Protein AF-A0A947BI09-F1 (afdb_monomer_lite)

pLDDT: mean 91.17, std 11.39, range [42.03, 98.81]

Structure (mmCIF, N/CA/C/O backbone):
data_AF-A0A947BI09-F1
#
_entry.id   AF-A0A947BI09-F1
#
loop_
_atom_site.group_PDB
_atom_site.id
_atom_site.type_symbol
_atom_site.label_atom_id
_atom_site.label_alt_id
_atom_site.label_comp_id
_atom_site.label_asym_id
_atom_site.label_entity_id
_atom_site.label_seq_id
_atom_site.pdbx_PDB_ins_code
_atom_site.Cartn_x
_atom_site.Cartn_y
_atom_site.Cartn_z
_atom_site.occupancy
_atom_site.B_iso_or_equiv
_atom_site.auth_seq_id
_atom_site.auth_comp_id
_atom_site.auth_asym_id
_atom_site.auth_atom_id
_atom_site.pdbx_PDB_model_num
ATOM 1 N N . VAL A 1 1 ? 20.694 15.342 -20.093 1.00 48.53 1 VAL A N 1
ATOM 2 C CA . VAL A 1 1 ? 21.492 14.118 -20.342 1.00 48.53 1 VAL A CA 1
ATOM 3 C C . VAL A 1 1 ? 21.758 14.019 -21.841 1.00 48.53 1 VAL A C 1
ATOM 5 O O . VAL A 1 1 ? 20.806 14.105 -22.610 1.00 48.53 1 VAL A O 1
ATOM 8 N N . THR A 1 2 ? 23.017 13.954 -22.283 1.00 42.03 2 THR A N 1
ATOM 9 C CA . THR A 1 2 ? 23.367 13.726 -23.700 1.00 42.03 2 THR A CA 1
ATOM 10 C C . THR A 1 2 ? 23.159 12.248 -24.040 1.00 42.03 2 THR A C 1
ATOM 12 O O . THR A 1 2 ? 23.394 11.394 -23.190 1.00 42.03 2 THR A O 1
ATOM 15 N N . ARG A 1 3 ? 22.737 11.918 -25.274 1.00 52.03 3 ARG A N 1
ATOM 16 C CA . ARG A 1 3 ? 22.462 10.521 -25.687 1.00 52.03 3 ARG A CA 1
ATOM 17 C C . ARG A 1 3 ? 23.627 9.564 -25.392 1.00 52.03 3 ARG A C 1
ATOM 19 O O . ARG A 1 3 ? 23.378 8.409 -25.094 1.00 52.03 3 ARG A O 1
ATOM 26 N N . GLY A 1 4 ? 24.869 10.055 -25.423 1.00 53.38 4 GLY A N 1
ATOM 27 C CA . GLY A 1 4 ? 26.060 9.264 -25.109 1.00 53.38 4 GLY A CA 1
ATOM 28 C C . GLY A 1 4 ? 26.209 8.883 -23.634 1.00 53.38 4 GLY A C 1
ATOM 29 O O . GLY A 1 4 ? 26.690 7.798 -23.361 1.00 53.38 4 GLY A O 1
ATOM 30 N N . SER A 1 5 ? 25.766 9.711 -22.679 1.00 51.12 5 SER A N 1
ATOM 31 C CA . SER A 1 5 ? 25.931 9.427 -21.239 1.00 51.12 5 SER A CA 1
ATOM 32 C C . SER A 1 5 ? 24.981 8.339 -20.723 1.00 51.12 5 SER A C 1
ATOM 34 O O . SER A 1 5 ? 25.281 7.709 -19.717 1.00 51.12 5 SER A O 1
ATOM 36 N N . PHE A 1 6 ? 23.858 8.101 -21.405 1.00 54.56 6 PHE A N 1
ATOM 37 C CA . PHE A 1 6 ? 22.852 7.122 -20.981 1.00 54.56 6 PHE A CA 1
ATOM 38 C C . PHE A 1 6 ? 23.279 5.671 -21.270 1.00 54.56 6 PHE A C 1
ATOM 40 O O . PHE A 1 6 ? 23.048 4.794 -20.448 1.00 54.56 6 PHE A O 1
ATOM 47 N N . TYR A 1 7 ? 23.963 5.432 -22.396 1.00 54.94 7 TYR A N 1
ATOM 48 C CA . TYR A 1 7 ? 24.433 4.097 -22.800 1.00 54.94 7 TYR A CA 1
ATOM 49 C C . TYR A 1 7 ? 25.741 3.652 -22.122 1.00 54.94 7 TYR A C 1
ATOM 51 O O . TYR A 1 7 ? 26.171 2.531 -22.338 1.00 54.94 7 TYR A O 1
ATOM 59 N N . TRP A 1 8 ? 26.390 4.499 -21.312 1.00 62.34 8 TRP A N 1
ATOM 60 C CA . TRP A 1 8 ? 27.597 4.095 -20.568 1.00 62.34 8 TRP A CA 1
ATOM 61 C C . TRP A 1 8 ? 27.297 3.411 -19.230 1.00 62.34 8 TRP A C 1
ATOM 63 O O . TRP A 1 8 ? 28.187 2.778 -18.673 1.00 62.34 8 TRP A O 1
ATOM 73 N N . HIS A 1 9 ? 26.077 3.542 -18.701 1.00 67.81 9 HIS A N 1
ATOM 74 C CA . HIS A 1 9 ? 25.698 2.938 -17.418 1.00 67.81 9 HIS A CA 1
ATOM 75 C C . HIS A 1 9 ? 25.092 1.535 -17.549 1.00 67.81 9 HIS A C 1
ATOM 77 O O . HIS A 1 9 ? 25.039 0.822 -16.553 1.00 67.81 9 HIS A O 1
ATOM 83 N N . PHE A 1 10 ? 24.649 1.148 -18.747 1.00 76.19 10 PHE A N 1
ATOM 84 C CA . PHE A 1 10 ? 23.984 -0.129 -19.016 1.00 76.19 10 PHE A CA 1
ATOM 85 C C . PHE A 1 10 ? 24.554 -0.717 -20.304 1.00 76.19 10 PHE A C 1
ATOM 87 O O . PHE A 1 10 ? 24.632 -0.000 -21.305 1.00 76.19 10 PHE A O 1
ATOM 94 N N . GLU A 1 11 ? 24.967 -1.986 -20.285 1.00 75.62 11 GLU A N 1
ATOM 95 C CA . GLU A 1 11 ? 25.611 -2.623 -21.440 1.00 75.62 11 GLU A CA 1
ATOM 96 C C . GLU A 1 11 ? 24.589 -2.876 -22.555 1.00 75.62 11 GLU A C 1
ATOM 98 O O . GLU A 1 11 ? 24.906 -2.771 -23.743 1.00 75.62 11 GLU A O 1
ATOM 103 N N . ASN A 1 12 ? 23.337 -3.148 -22.181 1.00 82.06 12 ASN A N 1
ATOM 104 C CA . ASN A 1 12 ? 22.230 -3.348 -23.106 1.00 82.06 12 ASN A CA 1
ATOM 105 C C . ASN A 1 12 ? 20.864 -2.921 -22.504 1.00 82.06 12 ASN A C 1
ATOM 107 O O . ASN A 1 12 ? 20.758 -2.365 -21.410 1.00 82.06 12 ASN A O 1
ATOM 111 N N . ARG A 1 13 ? 19.785 -3.126 -23.272 1.00 81.81 13 ARG A N 1
ATOM 112 C CA . ARG A 1 13 ? 18.410 -2.784 -22.865 1.00 81.81 13 ARG A CA 1
ATOM 113 C C . ARG A 1 13 ? 17.892 -3.663 -21.720 1.00 81.81 13 ARG A C 1
ATOM 115 O O . ARG A 1 13 ? 17.073 -3.181 -20.943 1.00 81.81 13 ARG A O 1
ATOM 122 N N . GLU A 1 14 ? 18.298 -4.923 -21.674 1.00 82.38 14 GLU A N 1
ATOM 123 C CA . GLU A 1 14 ? 17.907 -5.891 -20.644 1.00 82.38 14 GLU A CA 1
ATOM 124 C C . GLU A 1 14 ? 18.501 -5.463 -19.296 1.00 82.38 14 GLU A C 1
ATOM 126 O O . GLU A 1 14 ? 17.743 -5.300 -18.344 1.00 82.38 14 GLU A O 1
ATOM 131 N N . ASP A 1 15 ? 19.777 -5.064 -19.247 1.00 84.88 15 ASP A N 1
ATOM 132 C CA . ASP A 1 15 ? 20.406 -4.562 -18.011 1.00 84.88 15 ASP A CA 1
ATOM 133 C C . ASP A 1 15 ? 19.683 -3.330 -17.446 1.00 84.88 15 ASP A C 1
ATOM 135 O O . ASP A 1 15 ? 19.517 -3.174 -16.235 1.00 84.88 15 ASP A O 1
ATOM 139 N N . LEU A 1 16 ? 19.228 -2.429 -18.325 1.00 85.94 16 LEU A N 1
ATOM 140 C CA . LEU A 1 16 ? 18.443 -1.263 -17.919 1.00 85.94 16 LEU A CA 1
ATOM 141 C C . LEU A 1 16 ? 17.090 -1.675 -17.318 1.00 85.94 16 LEU A C 1
ATOM 143 O O . LEU A 1 16 ? 16.638 -1.056 -16.355 1.00 85.94 16 LEU A O 1
ATOM 147 N N . ILE A 1 17 ? 16.430 -2.684 -17.895 1.00 84.00 17 ILE A N 1
ATOM 148 C CA . ILE A 1 17 ? 15.156 -3.213 -17.388 1.00 84.00 17 ILE A CA 1
ATOM 149 C C . ILE A 1 17 ? 15.359 -3.825 -16.014 1.00 84.00 17 ILE A C 1
ATOM 151 O O . ILE A 1 17 ? 14.630 -3.478 -15.086 1.00 84.00 17 ILE A O 1
ATOM 155 N N . GLU A 1 18 ? 16.349 -4.702 -15.884 1.00 86.31 18 GLU A N 1
ATOM 156 C CA . GLU A 1 18 ? 16.656 -5.379 -14.631 1.00 86.31 18 GLU A CA 1
ATOM 157 C C . GLU A 1 18 ? 16.984 -4.371 -13.532 1.00 86.31 18 GLU A C 1
ATOM 159 O O . GLU A 1 18 ? 16.423 -4.444 -12.439 1.00 86.31 18 GLU A O 1
ATOM 164 N N . ALA A 1 19 ? 17.810 -3.366 -13.832 1.00 90.06 19 ALA A N 1
ATOM 165 C CA . ALA A 1 19 ? 18.130 -2.309 -12.882 1.00 90.06 19 ALA A CA 1
ATOM 166 C C . ALA A 1 19 ? 16.898 -1.483 -12.482 1.00 90.06 19 ALA A C 1
ATOM 168 O O . ALA A 1 19 ? 16.735 -1.146 -11.308 1.00 90.06 19 ALA A O 1
ATOM 169 N N . LEU A 1 20 ? 16.008 -1.174 -13.431 1.00 90.31 20 LEU A N 1
ATOM 170 C CA . LEU A 1 20 ? 14.783 -0.425 -13.149 1.00 90.31 20 LEU A CA 1
ATOM 171 C C . LEU A 1 20 ? 13.809 -1.229 -12.279 1.00 90.31 20 LEU A C 1
ATOM 173 O O . LEU A 1 20 ? 13.241 -0.684 -11.333 1.00 90.31 20 LEU A O 1
ATOM 177 N N . VAL A 1 21 ? 13.619 -2.512 -12.588 1.00 89.00 21 VAL A N 1
ATOM 178 C CA . VAL A 1 21 ? 12.769 -3.421 -11.807 1.00 89.00 21 VAL A CA 1
ATOM 179 C C . VAL A 1 21 ? 13.358 -3.642 -10.418 1.00 89.00 21 VAL A C 1
ATOM 181 O O . VAL A 1 21 ? 12.616 -3.600 -9.440 1.00 89.00 21 VAL A O 1
ATOM 184 N N . SER A 1 22 ? 14.677 -3.813 -10.313 1.00 92.25 22 SER A N 1
ATOM 185 C CA . SER A 1 22 ? 15.385 -3.937 -9.036 1.00 92.25 22 SER A CA 1
ATOM 186 C C . SER A 1 22 ? 15.180 -2.694 -8.165 1.00 92.25 22 SER A C 1
ATOM 188 O O . SER A 1 22 ? 14.737 -2.797 -7.023 1.00 92.25 22 SER A O 1
ATOM 190 N N . TYR A 1 23 ? 15.358 -1.500 -8.739 1.00 93.88 23 TYR A N 1
ATOM 191 C CA . TYR A 1 23 ? 15.083 -0.244 -8.042 1.00 93.88 23 TYR A CA 1
ATOM 192 C C . TYR A 1 23 ? 13.614 -0.125 -7.604 1.00 93.88 23 TYR A C 1
ATOM 194 O O . TYR A 1 23 ? 13.324 0.251 -6.468 1.00 93.88 23 TYR A O 1
ATOM 202 N N . TRP A 1 24 ? 12.673 -0.468 -8.488 1.00 94.81 24 TRP A N 1
ATOM 203 C CA . TRP A 1 24 ? 11.245 -0.465 -8.167 1.00 94.81 24 TRP A CA 1
ATOM 204 C C . TRP A 1 24 ? 10.897 -1.434 -7.040 1.00 94.81 24 TRP A C 1
ATOM 206 O O . TRP A 1 24 ? 10.135 -1.073 -6.147 1.00 94.81 24 TRP A O 1
ATOM 216 N N . LYS A 1 25 ? 11.464 -2.640 -7.043 1.00 94.06 25 LYS A N 1
ATOM 217 C CA . LYS A 1 25 ? 11.305 -3.623 -5.970 1.00 94.06 25 LYS A CA 1
ATOM 218 C C . LYS A 1 25 ? 11.817 -3.081 -4.636 1.00 94.06 25 LYS A C 1
ATOM 220 O O . LYS A 1 25 ? 11.072 -3.077 -3.652 1.00 94.06 25 LYS A O 1
ATOM 225 N N . ASP A 1 26 ? 13.057 -2.596 -4.616 1.00 94.25 26 ASP A N 1
ATOM 226 C CA . ASP A 1 26 ? 13.725 -2.085 -3.413 1.00 94.25 26 ASP A CA 1
ATOM 227 C C . ASP A 1 26 ? 13.023 -0.862 -2.822 1.00 94.25 26 ASP A C 1
ATOM 229 O O . ASP A 1 26 ? 13.166 -0.572 -1.630 1.00 94.25 26 ASP A O 1
ATOM 233 N N . LYS A 1 27 ? 12.255 -0.143 -3.639 1.00 94.19 27 LYS A N 1
ATOM 234 C CA . LYS A 1 27 ? 11.399 0.950 -3.193 1.00 94.19 27 LYS A CA 1
ATOM 235 C C . LYS A 1 27 ? 10.008 0.440 -2.807 1.00 94.19 27 LYS A C 1
ATOM 237 O O . LYS A 1 27 ? 9.673 0.363 -1.629 1.00 94.19 27 LYS A O 1
ATOM 242 N N . ASN A 1 28 ? 9.219 0.013 -3.788 1.00 95.62 28 ASN A N 1
ATOM 243 C CA . ASN A 1 28 ? 7.786 -0.221 -3.643 1.00 95.62 28 ASN A CA 1
ATOM 244 C C . ASN A 1 28 ? 7.448 -1.552 -2.958 1.00 95.62 28 ASN A C 1
ATOM 246 O O . ASN A 1 28 ? 6.570 -1.579 -2.096 1.00 95.62 28 ASN A O 1
ATOM 250 N N . THR A 1 29 ? 8.101 -2.666 -3.327 1.00 96.00 29 THR A N 1
ATOM 251 C CA . THR A 1 29 ? 7.851 -3.958 -2.652 1.00 96.00 29 THR A CA 1
ATOM 252 C C . THR A 1 29 ? 8.277 -3.874 -1.203 1.00 96.00 29 THR A C 1
ATOM 254 O O . THR A 1 29 ? 7.485 -4.204 -0.324 1.00 96.00 29 THR A O 1
ATOM 257 N N . ARG A 1 30 ? 9.498 -3.389 -0.959 1.00 96.19 30 ARG A N 1
ATOM 258 C CA . ARG A 1 30 ? 10.037 -3.266 0.393 1.00 96.19 30 ARG A CA 1
ATOM 259 C C . ARG A 1 30 ? 9.159 -2.388 1.280 1.00 96.19 30 ARG A C 1
ATOM 261 O O . ARG A 1 30 ? 8.852 -2.798 2.390 1.00 96.19 30 ARG A O 1
ATOM 268 N N . ALA A 1 31 ? 8.684 -1.244 0.785 1.00 96.31 31 ALA A N 1
ATOM 269 C CA . ALA A 1 31 ? 7.811 -0.378 1.571 1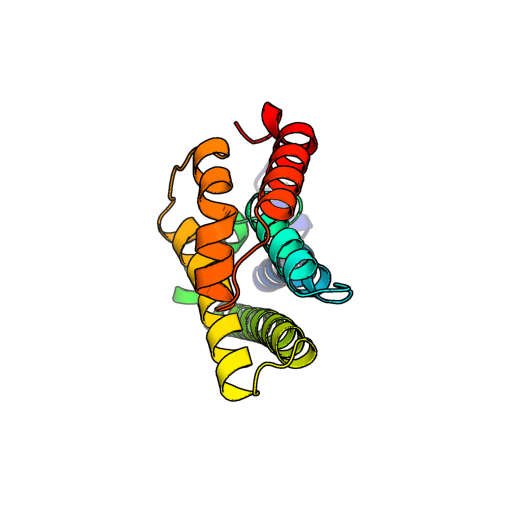.00 96.31 31 ALA A CA 1
ATOM 270 C C . ALA A 1 31 ? 6.513 -1.084 2.010 1.00 96.31 31 ALA A C 1
ATOM 272 O O . ALA A 1 31 ? 6.144 -1.012 3.180 1.00 96.31 31 ALA A O 1
ATOM 273 N N . VAL A 1 32 ? 5.853 -1.821 1.107 1.00 97.12 32 VAL A N 1
ATOM 274 C CA . VAL A 1 32 ? 4.610 -2.550 1.424 1.00 97.12 32 VAL A CA 1
ATOM 275 C C . VAL A 1 32 ? 4.854 -3.716 2.384 1.00 97.12 32 VAL A C 1
ATOM 277 O O . VAL A 1 32 ? 4.069 -3.930 3.305 1.00 97.12 32 VAL A O 1
ATOM 280 N N . THR A 1 33 ? 5.922 -4.491 2.193 1.00 97.56 33 THR A N 1
ATOM 281 C CA . THR A 1 33 ? 6.200 -5.645 3.061 1.00 97.56 33 THR A CA 1
ATOM 282 C C . THR A 1 33 ? 6.660 -5.194 4.450 1.00 97.56 33 THR A C 1
ATOM 284 O O . THR A 1 33 ? 6.185 -5.706 5.467 1.00 97.56 33 THR A O 1
ATOM 287 N N . GLU A 1 34 ? 7.522 -4.177 4.526 1.00 96.69 34 GLU A N 1
ATOM 288 C CA . GLU A 1 34 ? 7.997 -3.615 5.791 1.00 96.69 34 GLU A CA 1
ATOM 289 C C . GLU A 1 34 ? 6.884 -2.908 6.568 1.00 96.69 34 GLU A C 1
ATOM 291 O O . GLU A 1 34 ? 6.900 -2.965 7.804 1.00 96.69 34 GLU A O 1
ATOM 296 N N . SER A 1 35 ? 5.900 -2.293 5.892 1.00 96.62 35 SER A N 1
ATOM 297 C CA . SER A 1 35 ? 4.800 -1.582 6.560 1.00 96.62 35 SER A CA 1
ATOM 298 C C . SER A 1 35 ? 3.999 -2.491 7.491 1.00 96.62 35 SER A C 1
ATOM 300 O O . SER A 1 35 ? 3.500 -2.030 8.515 1.00 96.62 35 SER A O 1
ATOM 302 N N . VAL A 1 36 ? 3.911 -3.787 7.176 1.00 97.62 36 VAL A N 1
ATOM 303 C CA . VAL A 1 36 ? 3.150 -4.759 7.970 1.00 97.62 36 VAL A CA 1
ATOM 304 C C . VAL A 1 36 ? 4.009 -5.773 8.720 1.00 97.62 36 VAL A C 1
ATOM 306 O O . VAL A 1 36 ? 3.485 -6.421 9.622 1.00 97.62 36 VAL A O 1
ATOM 309 N N . ALA A 1 37 ? 5.302 -5.925 8.411 1.00 94.69 37 ALA A N 1
ATOM 310 C CA . ALA A 1 37 ? 6.149 -6.999 8.952 1.00 94.69 37 ALA A CA 1
ATOM 311 C C . ALA A 1 37 ? 6.120 -7.111 10.490 1.00 94.69 37 ALA A C 1
ATOM 313 O O . ALA A 1 37 ? 5.912 -8.199 11.020 1.00 94.69 37 ALA A O 1
ATOM 314 N N . ASN A 1 38 ? 6.252 -5.979 11.191 1.00 92.94 38 ASN A N 1
ATOM 315 C CA . ASN A 1 38 ? 6.379 -5.915 12.656 1.00 92.94 38 ASN A CA 1
ATOM 316 C C . ASN A 1 38 ? 5.244 -5.133 13.336 1.00 92.94 38 ASN A C 1
ATOM 318 O O . ASN A 1 38 ? 5.447 -4.570 14.406 1.00 92.94 38 ASN A O 1
ATOM 322 N N . ALA A 1 39 ? 4.073 -5.035 12.702 1.00 96.94 39 ALA A N 1
ATOM 323 C CA . ALA A 1 39 ? 2.931 -4.361 13.314 1.00 96.94 39 ALA A CA 1
ATOM 324 C C . ALA A 1 39 ? 2.505 -5.083 14.604 1.00 96.94 39 ALA A C 1
ATOM 326 O O . ALA A 1 39 ? 2.298 -6.298 14.591 1.00 96.94 39 ALA A O 1
ATOM 327 N N . SER A 1 40 ? 2.349 -4.339 15.699 1.00 96.38 40 SER A N 1
ATOM 328 C CA . SER A 1 40 ? 1.962 -4.870 17.014 1.00 96.38 40 SER A CA 1
ATOM 329 C C . SER A 1 40 ? 0.465 -5.165 17.094 1.00 96.38 40 SER A C 1
ATOM 331 O O . SER A 1 40 ? 0.024 -5.987 1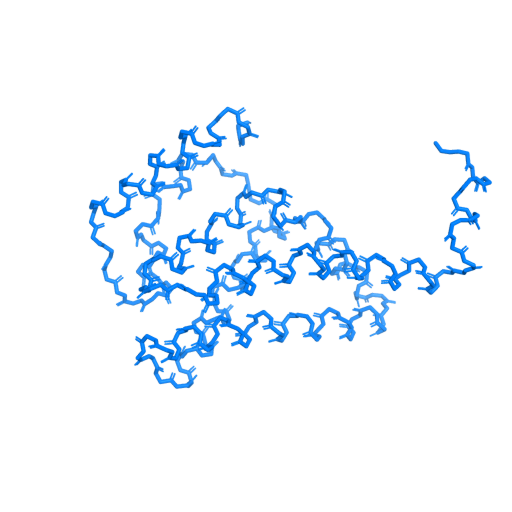7.895 1.00 96.38 40 SER A O 1
ATOM 333 N N . ASN A 1 41 ? -0.332 -4.479 16.273 1.00 97.19 41 ASN A N 1
ATOM 334 C CA . ASN A 1 41 ? -1.771 -4.673 16.148 1.00 97.19 41 ASN A CA 1
ATOM 335 C C . ASN A 1 41 ? -2.253 -4.384 14.712 1.00 97.19 41 ASN A C 1
ATOM 337 O O . ASN A 1 41 ? -1.507 -3.873 13.872 1.00 97.19 41 ASN A O 1
ATOM 341 N N . LEU A 1 42 ? -3.518 -4.717 14.436 1.00 97.62 42 LEU A N 1
ATOM 342 C CA . LEU A 1 42 ? -4.133 -4.560 13.116 1.00 97.62 42 LEU A CA 1
ATOM 343 C C . LEU A 1 42 ? -4.187 -3.092 12.654 1.00 97.62 42 LEU A C 1
ATOM 345 O O . LEU A 1 42 ? -3.881 -2.810 11.497 1.00 97.62 42 LEU A O 1
ATOM 349 N N . ALA A 1 43 ? -4.542 -2.157 13.542 1.00 97.88 43 ALA A N 1
ATOM 350 C CA . ALA A 1 43 ? -4.615 -0.731 13.217 1.00 97.88 43 ALA A CA 1
ATOM 351 C C . ALA A 1 43 ? -3.248 -0.173 12.816 1.00 97.88 43 ALA A C 1
ATOM 353 O O . ALA A 1 43 ? -3.130 0.454 11.767 1.00 97.88 43 ALA A O 1
ATOM 354 N N . GLU A 1 44 ? -2.206 -0.490 13.584 1.00 97.94 44 GLU A N 1
ATOM 355 C CA . GLU A 1 44 ? -0.836 -0.071 13.296 1.00 97.94 44 GLU A CA 1
ATOM 356 C C . GLU A 1 44 ? -0.383 -0.520 11.899 1.00 97.94 44 GLU A C 1
ATOM 358 O O . GLU A 1 44 ? 0.125 0.289 11.124 1.00 97.94 44 GLU A O 1
ATOM 363 N N . GLY A 1 45 ? -0.604 -1.788 11.536 1.00 98.06 45 GLY A N 1
ATOM 364 C CA . GLY A 1 45 ? -0.201 -2.290 10.220 1.00 98.06 45 GLY A CA 1
ATOM 365 C C . GLY A 1 45 ? -0.963 -1.638 9.064 1.00 98.06 45 GLY A C 1
ATOM 366 O O . GLY A 1 45 ? -0.356 -1.288 8.052 1.00 98.06 45 GLY A O 1
ATOM 367 N N . ILE A 1 46 ? -2.272 -1.410 9.224 1.00 98.31 46 ILE A N 1
ATOM 368 C CA . ILE A 1 46 ? -3.082 -0.716 8.211 1.00 98.31 46 ILE A CA 1
ATOM 369 C C . ILE A 1 46 ? -2.668 0.754 8.081 1.00 98.31 46 ILE A C 1
ATOM 371 O O . ILE A 1 46 ? -2.551 1.253 6.965 1.00 98.31 46 ILE A O 1
ATOM 375 N N . PHE A 1 47 ? -2.387 1.443 9.186 1.00 98.00 47 PHE A N 1
ATOM 376 C CA . PHE A 1 47 ? -1.927 2.833 9.168 1.00 98.00 47 PHE A CA 1
ATOM 377 C C . PHE A 1 47 ? -0.569 2.991 8.494 1.00 98.00 47 PHE A C 1
ATOM 379 O O . PHE A 1 47 ? -0.413 3.864 7.644 1.00 98.00 47 PHE A O 1
ATOM 386 N N . ARG A 1 48 ? 0.388 2.107 8.790 1.00 97.69 48 ARG A N 1
ATOM 387 C CA . ARG A 1 48 ? 1.695 2.096 8.118 1.00 97.69 48 ARG A CA 1
ATOM 388 C C . ARG A 1 48 ? 1.564 1.803 6.621 1.00 97.69 48 ARG A C 1
ATOM 390 O O . ARG A 1 48 ? 2.283 2.384 5.806 1.00 97.69 48 ARG A O 1
ATOM 397 N N . PHE A 1 49 ? 0.626 0.933 6.236 1.00 97.88 49 PHE A N 1
ATOM 398 C CA . PHE A 1 49 ? 0.300 0.719 4.826 1.00 97.88 49 PHE A CA 1
ATOM 399 C C . PHE A 1 49 ? -0.310 1.981 4.191 1.00 97.88 49 PHE A C 1
ATOM 401 O O . PHE A 1 49 ? 0.142 2.411 3.132 1.00 97.88 49 PHE A O 1
ATOM 408 N N . PHE A 1 50 ? -1.285 2.632 4.835 1.00 96.31 50 PHE A N 1
ATOM 409 C CA . PHE A 1 50 ? -1.876 3.883 4.340 1.00 96.31 50 PHE A CA 1
ATOM 410 C C . PHE A 1 50 ? -0.848 5.006 4.200 1.00 96.31 50 PHE A C 1
ATOM 412 O O . PHE A 1 50 ? -0.864 5.714 3.196 1.00 96.31 50 PHE A O 1
ATOM 419 N N . GLU A 1 51 ? 0.067 5.138 5.157 1.00 95.19 51 GLU A N 1
ATOM 420 C CA . GLU A 1 51 ? 1.184 6.079 5.091 1.00 95.19 51 GLU A CA 1
ATOM 421 C C . GLU A 1 51 ? 2.080 5.802 3.877 1.00 95.19 51 GLU A C 1
ATOM 423 O O . GLU A 1 51 ? 2.370 6.711 3.096 1.00 95.19 51 GLU A O 1
ATOM 428 N N . THR A 1 52 ? 2.442 4.534 3.656 1.00 94.69 52 THR A N 1
ATOM 429 C CA . THR A 1 52 ? 3.196 4.105 2.466 1.00 94.69 52 THR A CA 1
ATOM 430 C C . THR A 1 52 ? 2.497 4.544 1.178 1.00 94.69 52 THR A C 1
ATOM 432 O O . THR A 1 52 ? 3.147 4.976 0.232 1.00 94.69 52 THR A O 1
ATOM 435 N N . CYS A 1 53 ? 1.163 4.508 1.151 1.00 91.31 53 CYS A N 1
ATOM 436 C CA . CYS A 1 53 ? 0.370 4.860 -0.024 1.00 91.31 53 CYS A CA 1
ATOM 437 C C . CYS A 1 53 ? 0.290 6.367 -0.326 1.00 91.31 53 CYS A C 1
ATOM 439 O O . CYS A 1 53 ? -0.126 6.741 -1.431 1.00 91.31 53 CYS A O 1
ATOM 441 N N . ILE A 1 54 ? 0.612 7.231 0.639 1.00 88.25 54 ILE A N 1
ATOM 442 C CA . ILE A 1 54 ? 0.599 8.695 0.475 1.00 88.25 54 ILE A CA 1
ATOM 443 C C . ILE A 1 54 ? 2.006 9.299 0.430 1.00 88.25 54 ILE A C 1
ATOM 445 O O . ILE A 1 54 ? 2.159 10.434 -0.012 1.00 88.25 54 ILE A O 1
ATOM 449 N N . ASN A 1 55 ? 3.030 8.555 0.851 1.00 89.31 55 ASN A N 1
ATOM 450 C CA . ASN A 1 55 ? 4.411 9.011 0.862 1.00 89.31 55 ASN A CA 1
ATOM 451 C C . ASN A 1 55 ? 5.179 8.511 -0.378 1.00 89.31 55 ASN A C 1
ATOM 453 O O . ASN A 1 55 ? 5.615 7.360 -0.437 1.00 89.31 55 ASN A O 1
ATOM 457 N N . ALA A 1 56 ? 5.407 9.412 -1.340 1.00 85.44 56 ALA A N 1
ATOM 458 C CA . ALA A 1 56 ? 6.118 9.120 -2.591 1.00 85.44 56 ALA A CA 1
ATOM 459 C C . ALA A 1 56 ? 7.603 8.723 -2.410 1.00 85.44 56 ALA A C 1
ATOM 461 O O . ALA A 1 56 ? 8.220 8.136 -3.308 1.00 85.44 56 ALA A O 1
ATOM 462 N N . GLU A 1 57 ? 8.190 9.026 -1.248 1.00 87.75 57 GLU A N 1
ATOM 463 C CA . GLU A 1 57 ? 9.543 8.582 -0.899 1.00 87.75 57 GLU A CA 1
ATOM 464 C C . GLU A 1 57 ? 9.573 7.094 -0.532 1.00 87.75 57 GLU A C 1
ATOM 466 O O . GLU A 1 57 ? 10.581 6.429 -0.771 1.00 87.75 57 GLU A O 1
ATOM 471 N N . LEU A 1 58 ? 8.464 6.554 -0.013 1.00 89.69 58 LEU A N 1
ATOM 472 C CA . LEU A 1 58 ? 8.321 5.133 0.311 1.00 89.69 58 LEU A CA 1
ATOM 473 C C . LEU A 1 58 ? 7.837 4.333 -0.899 1.00 89.69 58 LEU A C 1
ATOM 475 O O . LEU A 1 58 ? 8.441 3.326 -1.254 1.00 89.69 58 LEU A O 1
ATOM 479 N N . PHE A 1 59 ? 6.777 4.797 -1.558 1.00 93.00 59 PHE A N 1
ATOM 480 C CA . PHE A 1 59 ? 6.191 4.129 -2.715 1.00 93.00 59 PHE A CA 1
ATOM 481 C C . PHE A 1 59 ? 6.097 5.102 -3.884 1.00 93.00 59 PHE A C 1
ATOM 483 O O . PHE A 1 59 ? 5.435 6.127 -3.780 1.00 93.00 59 PHE A O 1
ATOM 490 N N . ASP A 1 60 ? 6.717 4.779 -5.018 1.00 93.62 60 ASP A N 1
ATOM 491 C CA . ASP A 1 60 ? 6.630 5.599 -6.227 1.00 93.62 60 ASP A CA 1
ATOM 492 C C . ASP A 1 60 ? 5.489 5.103 -7.138 1.00 93.62 60 ASP A C 1
ATOM 494 O O . ASP A 1 60 ? 5.665 4.106 -7.853 1.00 93.62 60 ASP A O 1
ATOM 498 N N . PRO A 1 61 ? 4.315 5.769 -7.152 1.00 91.12 61 PRO A N 1
ATOM 499 C CA . PRO A 1 61 ? 3.182 5.339 -7.968 1.00 91.12 61 PRO A CA 1
ATOM 500 C C . PRO A 1 61 ? 3.405 5.556 -9.466 1.00 91.12 61 PRO A C 1
ATOM 502 O O . PRO A 1 61 ? 2.814 4.851 -10.283 1.00 91.12 61 PRO A O 1
ATOM 505 N N . ARG A 1 62 ? 4.260 6.512 -9.852 1.00 91.00 62 ARG A N 1
ATOM 506 C CA . ARG A 1 62 ? 4.535 6.803 -11.265 1.00 91.00 62 ARG A CA 1
ATOM 507 C C . ARG A 1 62 ? 5.427 5.724 -11.861 1.00 91.00 62 ARG A C 1
ATOM 509 O O . ARG A 1 62 ? 5.170 5.278 -12.978 1.00 91.00 62 ARG A O 1
ATOM 516 N N . LEU A 1 63 ? 6.443 5.299 -11.111 1.00 92.75 63 LEU A N 1
ATOM 517 C CA . LEU A 1 63 ? 7.294 4.175 -11.486 1.00 92.75 63 LEU A CA 1
ATOM 518 C C . LEU A 1 63 ? 6.495 2.866 -11.549 1.00 92.75 63 LEU A C 1
ATOM 520 O O . LEU A 1 63 ? 6.630 2.126 -12.524 1.00 92.75 63 LEU A O 1
ATOM 524 N N . ASP A 1 64 ? 5.628 2.615 -10.562 1.00 94.25 64 ASP A N 1
ATOM 525 C CA . ASP A 1 64 ? 4.754 1.434 -10.539 1.00 94.25 64 ASP A CA 1
ATOM 526 C C . ASP A 1 64 ? 3.875 1.359 -11.794 1.00 94.25 64 ASP A C 1
ATOM 528 O O . ASP A 1 64 ? 3.866 0.351 -12.505 1.00 94.25 64 ASP A O 1
ATOM 532 N N . LEU A 1 65 ? 3.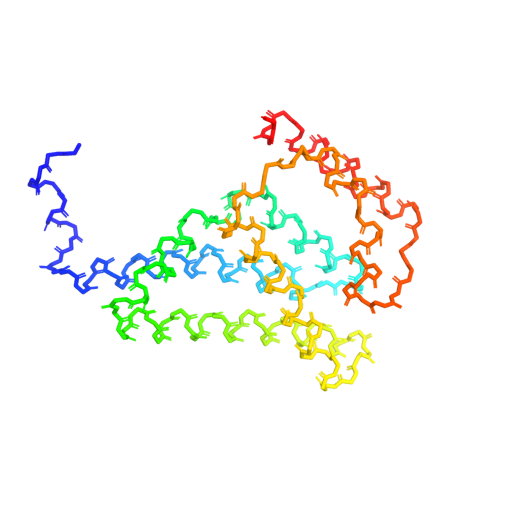198 2.464 -12.127 1.00 92.94 65 LEU A N 1
ATOM 533 C CA . LEU A 1 65 ? 2.347 2.539 -13.310 1.00 92.94 65 LEU A CA 1
ATOM 534 C C . LEU A 1 65 ? 3.156 2.369 -14.603 1.00 92.94 65 LEU A C 1
ATOM 536 O O . LEU A 1 65 ? 2.727 1.643 -15.497 1.00 92.94 65 LEU A O 1
ATOM 540 N N . ALA A 1 66 ? 4.339 2.982 -14.699 1.00 92.50 66 ALA A N 1
ATOM 541 C CA . ALA A 1 66 ? 5.204 2.853 -15.870 1.00 92.50 66 ALA A CA 1
ATOM 542 C C . ALA A 1 66 ? 5.640 1.398 -16.119 1.00 92.50 66 ALA A C 1
ATOM 544 O O . ALA A 1 66 ? 5.591 0.930 -17.260 1.00 92.50 66 ALA A O 1
ATOM 545 N N . LEU A 1 67 ? 6.012 0.660 -15.068 1.00 93.75 67 LEU A N 1
ATOM 546 C CA . LEU A 1 67 ? 6.355 -0.761 -15.183 1.00 93.75 67 LEU A CA 1
ATOM 547 C C . LEU A 1 67 ? 5.143 -1.617 -15.556 1.00 93.75 67 LEU A C 1
ATOM 549 O O . LEU A 1 67 ? 5.263 -2.503 -16.402 1.00 93.75 67 LEU A O 1
ATOM 553 N N . ARG A 1 68 ? 3.958 -1.319 -15.011 1.00 94.00 68 ARG A N 1
ATOM 554 C CA . ARG A 1 68 ? 2.710 -2.004 -15.391 1.00 94.00 68 ARG A CA 1
ATOM 555 C C . ARG A 1 68 ? 2.318 -1.746 -16.844 1.00 94.00 68 ARG A C 1
ATOM 557 O O . ARG A 1 68 ? 1.867 -2.665 -17.526 1.00 94.00 68 ARG A O 1
ATOM 564 N N . GLU A 1 69 ? 2.500 -0.526 -17.342 1.00 93.25 69 GLU A N 1
ATOM 565 C CA . GLU A 1 69 ? 2.300 -0.201 -18.758 1.00 93.25 69 GLU A CA 1
ATOM 566 C C . GLU A 1 69 ? 3.284 -0.961 -19.651 1.00 93.25 69 GLU A C 1
ATOM 568 O O . GLU A 1 69 ? 2.900 -1.515 -20.685 1.00 93.25 69 GLU A O 1
ATOM 573 N N . TRP A 1 70 ? 4.547 -1.062 -19.233 1.00 93.69 70 TRP A N 1
ATOM 574 C CA . TRP A 1 70 ? 5.549 -1.838 -19.958 1.00 93.69 70 TRP A CA 1
ATOM 575 C C . TRP A 1 70 ? 5.231 -3.337 -19.962 1.00 93.69 70 TRP A C 1
ATOM 577 O O . TRP A 1 70 ? 5.297 -3.979 -21.014 1.00 93.69 70 TRP A O 1
ATOM 587 N N . ALA A 1 71 ? 4.792 -3.893 -18.834 1.00 95.00 71 ALA A N 1
ATOM 588 C CA . ALA A 1 71 ? 4.383 -5.290 -18.716 1.00 95.00 71 ALA A CA 1
ATOM 589 C C . ALA A 1 71 ? 3.299 -5.695 -19.737 1.00 95.00 71 ALA A C 1
ATOM 591 O O . ALA A 1 71 ? 3.236 -6.852 -20.142 1.00 95.00 71 ALA A O 1
ATOM 592 N N . ARG A 1 72 ? 2.481 -4.758 -20.244 1.00 95.25 72 ARG A N 1
ATOM 593 C CA . ARG A 1 72 ? 1.505 -5.051 -21.318 1.00 95.25 72 ARG A CA 1
ATOM 594 C C . ARG A 1 72 ? 2.149 -5.425 -22.655 1.00 95.25 72 ARG A C 1
ATOM 596 O O . ARG A 1 72 ? 1.477 -5.985 -23.515 1.00 95.25 72 ARG A O 1
ATOM 603 N N . ARG A 1 73 ? 3.419 -5.070 -22.859 1.00 94.88 73 ARG A N 1
ATOM 604 C CA . ARG A 1 73 ? 4.164 -5.252 -24.116 1.00 94.88 73 ARG A CA 1
ATOM 605 C C . ARG A 1 73 ? 5.415 -6.121 -23.963 1.00 94.88 73 ARG A C 1
ATOM 607 O O . ARG A 1 73 ? 6.080 -6.376 -24.960 1.00 94.88 73 ARG A O 1
ATOM 614 N N . SER A 1 74 ? 5.752 -6.546 -22.746 1.00 94.31 74 SER A N 1
ATOM 615 C CA . SER A 1 74 ? 6.923 -7.374 -22.452 1.00 94.31 74 SER A CA 1
ATOM 616 C C . SER A 1 74 ? 6.548 -8.477 -21.470 1.00 94.31 74 SER A C 1
ATOM 618 O O . SER A 1 74 ? 6.230 -8.190 -20.317 1.00 94.31 74 SER A O 1
ATOM 620 N N . SER A 1 75 ? 6.599 -9.734 -21.918 1.00 94.81 75 SER A N 1
ATOM 621 C CA . SER A 1 75 ? 6.316 -10.900 -21.071 1.00 94.81 75 SER A CA 1
ATOM 622 C C . SER A 1 75 ? 7.317 -11.046 -19.926 1.00 94.81 75 SER A C 1
ATOM 624 O O . SER A 1 75 ? 6.949 -11.479 -18.846 1.00 94.81 75 SER A O 1
ATOM 626 N N . GLU A 1 76 ? 8.564 -10.641 -20.147 1.00 91.88 76 GLU A N 1
ATOM 627 C CA . GLU A 1 76 ? 9.621 -10.653 -19.137 1.00 91.88 76 GLU A CA 1
ATOM 628 C C . GLU A 1 76 ? 9.312 -9.687 -17.984 1.00 91.88 76 GLU A C 1
ATOM 630 O O . GLU A 1 76 ? 9.222 -10.098 -16.828 1.00 91.88 76 GLU A O 1
ATOM 635 N N . VAL A 1 77 ? 9.041 -8.415 -18.305 1.00 93.62 77 VAL A N 1
ATOM 636 C CA . VAL A 1 77 ? 8.651 -7.406 -17.303 1.00 93.62 77 VAL A CA 1
ATOM 637 C C . VAL A 1 77 ? 7.348 -7.815 -16.625 1.00 93.62 77 VAL A C 1
ATOM 639 O O . VAL A 1 77 ? 7.187 -7.618 -15.424 1.00 93.62 77 VAL A O 1
ATOM 642 N N . ARG A 1 78 ? 6.420 -8.426 -17.374 1.00 96.25 78 ARG A N 1
ATOM 643 C CA . ARG A 1 78 ? 5.181 -8.963 -16.815 1.00 96.25 78 ARG A CA 1
ATOM 644 C C . ARG A 1 78 ? 5.447 -10.006 -15.733 1.00 96.25 78 ARG A C 1
ATOM 646 O O . ARG A 1 78 ? 4.893 -9.867 -14.649 1.00 96.25 78 ARG A O 1
ATOM 653 N N . SER A 1 79 ? 6.305 -10.988 -16.000 1.00 95.81 79 SER A N 1
ATOM 654 C CA . SER A 1 79 ? 6.673 -12.002 -15.011 1.00 95.81 79 SER A CA 1
ATOM 655 C C . SER A 1 79 ? 7.316 -11.388 -13.768 1.00 95.81 79 SER A C 1
ATOM 657 O O . SER A 1 79 ? 6.983 -11.786 -12.658 1.00 95.81 79 SER A O 1
ATOM 659 N N . MET A 1 80 ? 8.184 -10.386 -13.934 1.00 93.88 80 MET A N 1
ATOM 660 C CA . MET A 1 80 ? 8.790 -9.684 -12.798 1.00 93.88 80 MET A CA 1
ATOM 661 C C . MET A 1 80 ? 7.749 -8.926 -11.961 1.00 93.88 80 MET A C 1
ATOM 663 O O . MET A 1 80 ? 7.776 -8.999 -10.736 1.00 93.88 80 MET A O 1
ATOM 667 N N . VAL A 1 81 ? 6.804 -8.231 -12.603 1.00 95.50 81 VAL A N 1
ATOM 668 C CA . VAL A 1 81 ? 5.717 -7.534 -11.897 1.00 95.50 81 VAL A CA 1
ATOM 669 C C . VAL A 1 81 ? 4.813 -8.519 -11.156 1.00 95.50 81 VAL A C 1
ATOM 671 O O . VAL A 1 81 ? 4.476 -8.257 -10.005 1.00 95.50 81 VAL A O 1
ATOM 674 N N . ASP A 1 82 ? 4.457 -9.648 -11.776 1.00 96.94 82 ASP A N 1
ATOM 675 C CA . ASP A 1 82 ? 3.608 -10.670 -11.150 1.00 96.94 82 ASP A CA 1
ATOM 676 C C . ASP A 1 82 ? 4.274 -11.257 -9.887 1.00 96.94 82 ASP A C 1
ATOM 678 O O . ASP A 1 82 ? 3.617 -11.368 -8.854 1.00 96.94 82 ASP A O 1
ATOM 682 N N . ILE A 1 83 ? 5.584 -11.545 -9.923 1.00 96.56 83 ILE A N 1
ATOM 683 C CA . ILE A 1 83 ? 6.348 -12.035 -8.756 1.00 96.56 83 ILE A CA 1
ATOM 684 C C . ILE A 1 83 ? 6.298 -11.034 -7.594 1.00 96.56 83 ILE A C 1
ATOM 686 O O . ILE A 1 83 ? 6.087 -11.407 -6.438 1.00 96.56 83 ILE A O 1
ATOM 690 N N . GLU A 1 84 ? 6.498 -9.750 -7.884 1.00 96.50 84 GLU A N 1
ATOM 691 C CA . GLU A 1 84 ? 6.523 -8.712 -6.853 1.00 96.50 84 GLU A CA 1
ATOM 692 C C . GLU A 1 84 ? 5.115 -8.400 -6.314 1.00 96.50 84 GLU A C 1
ATOM 694 O O . GLU A 1 84 ? 4.952 -8.150 -5.118 1.00 96.50 84 GLU A O 1
ATOM 699 N N . ASP A 1 85 ? 4.077 -8.475 -7.152 1.00 97.38 85 ASP A N 1
ATOM 700 C CA . ASP A 1 85 ? 2.678 -8.387 -6.716 1.00 97.38 85 ASP A CA 1
ATOM 701 C C . ASP A 1 85 ? 2.308 -9.572 -5.804 1.00 97.38 85 ASP A C 1
ATOM 703 O O . ASP A 1 85 ? 1.691 -9.370 -4.752 1.00 97.38 85 ASP A O 1
ATOM 707 N N . GLU A 1 86 ? 2.729 -10.795 -6.146 1.00 98.00 86 GLU A N 1
ATOM 708 C CA . GLU A 1 86 ? 2.548 -11.980 -5.300 1.00 98.00 86 GLU A CA 1
ATOM 709 C C . GLU A 1 86 ? 3.235 -11.819 -3.940 1.00 98.00 86 GLU A C 1
ATOM 711 O O . GLU A 1 86 ? 2.612 -12.095 -2.913 1.00 98.00 86 GLU A O 1
ATOM 716 N N . ALA A 1 87 ? 4.468 -11.303 -3.901 1.00 97.88 87 ALA A N 1
ATOM 717 C CA . ALA A 1 87 ? 5.194 -11.060 -2.653 1.00 97.88 87 ALA A CA 1
ATOM 718 C C . ALA A 1 87 ? 4.481 -10.041 -1.744 1.00 97.88 87 ALA A C 1
ATOM 720 O O . ALA A 1 87 ? 4.350 -10.260 -0.535 1.00 97.88 87 ALA A O 1
ATOM 721 N N . ARG A 1 88 ? 3.970 -8.942 -2.316 1.00 98.19 88 ARG A N 1
ATOM 722 C CA . ARG A 1 88 ? 3.204 -7.924 -1.573 1.00 98.19 88 ARG A CA 1
ATOM 723 C C . ARG A 1 88 ? 1.908 -8.503 -1.013 1.00 98.19 88 ARG A C 1
ATOM 725 O O . ARG A 1 88 ? 1.616 -8.327 0.168 1.00 98.19 88 ARG A O 1
ATOM 732 N N . ILE A 1 89 ? 1.147 -9.222 -1.840 1.00 98.62 89 ILE A N 1
ATOM 733 C CA . ILE A 1 89 ? -0.117 -9.847 -1.429 1.00 98.62 89 ILE A CA 1
ATOM 734 C C . ILE A 1 89 ? 0.129 -10.915 -0.363 1.00 98.62 89 ILE A C 1
ATOM 736 O O . ILE A 1 89 ? -0.631 -10.981 0.601 1.00 98.62 89 ILE A O 1
ATOM 740 N N . ALA A 1 90 ? 1.182 -11.724 -0.502 1.00 98.50 90 ALA A N 1
ATOM 741 C CA . ALA A 1 90 ? 1.551 -12.730 0.487 1.00 98.50 90 ALA A CA 1
ATOM 742 C C . ALA A 1 90 ? 1.861 -12.085 1.844 1.00 98.50 90 ALA A C 1
ATOM 744 O O . ALA A 1 90 ? 1.272 -12.479 2.846 1.00 98.50 90 ALA A O 1
ATOM 745 N N . SER A 1 91 ? 2.683 -11.031 1.872 1.00 98.62 91 SER A N 1
ATOM 746 C CA . SER A 1 91 ? 3.016 -10.312 3.109 1.00 98.62 91 SER A CA 1
ATOM 747 C C . SER A 1 91 ? 1.786 -9.692 3.787 1.00 98.62 91 SER A C 1
ATOM 749 O O . SER A 1 91 ? 1.602 -9.824 4.999 1.00 98.62 91 SER A O 1
ATOM 751 N N . LEU A 1 92 ? 0.888 -9.079 3.006 1.00 98.75 92 LEU A N 1
ATOM 752 C CA . LEU A 1 92 ? -0.383 -8.554 3.514 1.00 98.75 92 LEU A CA 1
ATOM 753 C C . LEU A 1 92 ? -1.314 -9.677 4.011 1.00 98.75 92 LEU A C 1
ATOM 755 O O . LEU A 1 92 ? -1.981 -9.523 5.033 1.00 98.75 92 LEU A O 1
ATOM 759 N N . GLY A 1 93 ? -1.353 -10.819 3.322 1.00 98.75 93 GLY A N 1
ATOM 760 C CA . GLY A 1 93 ? -2.152 -11.983 3.714 1.00 98.75 93 GLY A CA 1
ATOM 761 C C . GLY A 1 93 ? -1.647 -12.633 5.003 1.00 98.75 93 GLY A C 1
ATOM 762 O O . GLY A 1 93 ? -2.441 -12.971 5.883 1.00 98.75 93 GLY A O 1
ATOM 763 N N . GLU A 1 94 ? -0.330 -12.750 5.163 1.00 98.62 94 GLU A N 1
ATOM 764 C CA . GLU A 1 94 ? 0.304 -13.176 6.412 1.00 98.62 94 GLU A CA 1
ATOM 765 C C . GLU A 1 94 ? -0.019 -12.205 7.547 1.00 98.62 94 GLU A C 1
ATOM 767 O O . GLU A 1 94 ? -0.384 -12.641 8.637 1.00 98.62 94 GLU A O 1
ATOM 772 N N . PHE A 1 95 ? 0.037 -10.896 7.287 1.00 98.75 95 PHE A N 1
ATOM 773 C CA . PHE A 1 95 ? -0.363 -9.873 8.249 1.00 98.75 95 PHE A CA 1
ATOM 774 C C . PHE A 1 95 ? -1.803 -10.065 8.740 1.00 98.75 95 PHE A C 1
ATOM 776 O O . PHE A 1 95 ? -2.012 -10.160 9.949 1.00 98.75 95 PHE A O 1
ATOM 783 N N . PHE A 1 96 ? -2.780 -10.210 7.841 1.00 98.81 96 PHE A N 1
ATOM 784 C CA . PHE A 1 96 ? -4.158 -10.506 8.245 1.00 98.81 96 PHE A CA 1
ATOM 785 C C . PHE A 1 96 ? -4.251 -11.835 9.009 1.00 98.81 96 PHE A C 1
ATOM 787 O O . PHE A 1 96 ? -4.891 -11.905 10.055 1.00 98.81 96 PHE A O 1
ATOM 794 N N . THR A 1 97 ? -3.560 -12.883 8.560 1.00 98.62 97 THR A N 1
ATOM 795 C CA . THR A 1 97 ? -3.573 -14.189 9.243 1.00 98.62 97 THR A CA 1
ATOM 796 C C . THR A 1 97 ? -3.061 -14.085 10.686 1.00 98.62 97 THR A C 1
ATOM 798 O O . THR A 1 97 ? -3.679 -14.637 11.598 1.00 98.62 97 THR A O 1
ATOM 801 N N . ARG A 1 98 ? -1.987 -13.319 10.932 1.00 98.06 98 ARG A N 1
ATOM 802 C CA . ARG A 1 98 ? -1.452 -13.077 12.288 1.00 98.06 98 ARG A CA 1
ATOM 803 C C . ARG A 1 98 ? -2.462 -12.407 13.222 1.00 98.06 98 ARG A C 1
ATOM 805 O O . ARG A 1 98 ? -2.387 -12.617 14.428 1.00 98.06 98 ARG A O 1
ATOM 812 N N . PHE A 1 99 ? -3.412 -11.648 12.678 1.00 98.25 99 PHE A N 1
ATOM 813 C CA . PHE A 1 99 ? -4.474 -10.979 13.434 1.00 98.25 99 PHE A CA 1
ATOM 814 C C . PHE A 1 99 ? -5.817 -11.725 13.406 1.00 98.25 99 PHE A C 1
ATOM 816 O O . PHE A 1 99 ? -6.864 -11.131 13.654 1.00 98.25 99 PHE A O 1
ATOM 823 N N . GLY A 1 100 ? -5.788 -13.040 13.163 1.00 97.88 100 GLY A N 1
ATOM 824 C CA . GLY A 1 100 ? -6.918 -13.938 13.424 1.00 97.88 100 GLY A CA 1
ATOM 825 C C . GLY A 1 100 ? -7.865 -14.164 12.247 1.00 97.88 100 GLY A C 1
ATOM 826 O O . GLY A 1 100 ? -8.895 -14.816 12.415 1.00 97.88 100 GLY A O 1
ATOM 827 N N . TYR A 1 101 ? -7.530 -13.672 11.056 1.00 98.62 101 TYR A N 1
ATOM 828 C CA . TYR A 1 101 ? -8.315 -13.933 9.852 1.00 98.62 101 TYR A CA 1
ATOM 829 C C . TYR A 1 101 ? -7.999 -15.328 9.301 1.00 98.62 101 TYR A C 1
ATOM 831 O O . TYR A 1 101 ? -6.838 -15.725 9.198 1.00 98.62 101 TYR A O 1
ATOM 839 N N . ALA A 1 102 ? -9.032 -16.080 8.914 1.00 98.44 102 ALA A N 1
ATOM 840 C CA . ALA A 1 102 ? -8.845 -17.362 8.239 1.00 98.44 102 ALA A CA 1
ATOM 841 C C . ALA A 1 102 ? -8.140 -17.158 6.889 1.00 98.44 102 ALA A C 1
ATOM 843 O O . ALA A 1 102 ? -8.421 -16.186 6.194 1.00 98.44 102 ALA A O 1
ATOM 844 N N . ILE A 1 103 ? -7.283 -18.101 6.484 1.00 97.94 103 ILE A N 1
ATOM 845 C CA . ILE A 1 103 ? -6.416 -17.979 5.294 1.00 97.94 103 ILE A CA 1
ATOM 846 C C . ILE A 1 103 ? -7.166 -17.499 4.032 1.00 97.94 103 ILE A C 1
ATOM 848 O O . ILE A 1 103 ? -6.678 -16.570 3.384 1.00 97.94 103 ILE A O 1
ATOM 852 N N . PRO A 1 104 ? -8.349 -18.046 3.670 1.00 97.94 104 PRO A N 1
ATOM 853 C CA . PRO A 1 104 ? -9.077 -17.554 2.502 1.00 97.94 104 PRO A CA 1
ATOM 854 C C . PRO A 1 104 ? -9.517 -16.090 2.642 1.00 97.94 104 PRO A C 1
ATOM 856 O O . PRO A 1 104 ? -9.388 -15.331 1.688 1.00 97.94 104 PRO A O 1
ATOM 859 N N . ASP A 1 105 ? -9.994 -15.677 3.820 1.00 98.44 105 ASP A N 1
ATOM 860 C CA . ASP A 1 105 ? -10.429 -14.295 4.069 1.00 98.44 105 ASP A CA 1
ATOM 861 C C . ASP A 1 105 ? -9.231 -13.335 4.110 1.00 98.44 105 ASP A C 1
ATOM 863 O O . ASP A 1 105 ? -9.245 -12.285 3.471 1.00 98.44 105 ASP A O 1
ATOM 867 N N . ALA A 1 106 ? -8.141 -13.737 4.768 1.00 98.69 106 ALA A N 1
ATOM 868 C CA . ALA A 1 106 ? -6.893 -12.983 4.826 1.00 98.69 106 ALA A CA 1
ATOM 869 C C . ALA A 1 106 ? -6.334 -12.679 3.424 1.00 98.69 106 ALA A C 1
ATOM 871 O O . ALA A 1 106 ? -5.980 -11.537 3.128 1.00 98.69 106 ALA A O 1
ATOM 872 N N . LEU A 1 107 ? -6.319 -13.679 2.534 1.00 98.50 107 LEU A N 1
ATOM 873 C CA . LEU A 1 107 ? -5.8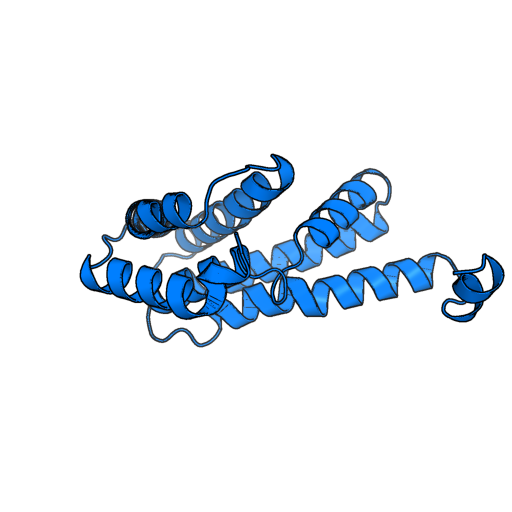81 -13.509 1.147 1.00 98.50 107 LEU A CA 1
ATOM 874 C C . LEU A 1 107 ? -6.781 -12.539 0.371 1.00 98.50 107 LEU A C 1
ATOM 876 O O . LEU A 1 107 ? -6.285 -11.697 -0.380 1.00 98.50 107 LEU A O 1
ATOM 880 N N . ILE A 1 108 ? -8.104 -12.652 0.520 1.00 98.62 108 ILE A N 1
ATOM 881 C CA . ILE A 1 108 ? -9.036 -11.767 -0.188 1.00 98.62 108 ILE A CA 1
ATOM 882 C C . ILE A 1 108 ? -8.915 -10.331 0.323 1.00 98.62 108 ILE A C 1
ATOM 884 O O . ILE A 1 108 ? -8.848 -9.413 -0.492 1.00 98.62 108 ILE A O 1
ATOM 888 N N . ARG A 1 109 ? -8.787 -10.117 1.635 1.00 98.62 109 ARG A N 1
ATOM 889 C CA . ARG A 1 109 ? -8.567 -8.783 2.215 1.00 98.62 109 ARG A CA 1
ATOM 890 C C . ARG A 1 109 ? -7.253 -8.162 1.763 1.00 98.62 109 ARG A C 1
ATOM 892 O O . ARG A 1 109 ? -7.248 -7.001 1.364 1.00 98.62 109 ARG A O 1
ATOM 899 N N . ALA A 1 110 ? -6.172 -8.942 1.732 1.00 98.62 110 ALA A N 1
ATOM 900 C CA . ALA A 1 110 ? -4.888 -8.509 1.188 1.00 98.62 110 ALA A CA 1
ATOM 901 C C . ALA A 1 110 ? -5.012 -8.041 -0.270 1.00 98.62 110 ALA A C 1
ATOM 903 O O . ALA A 1 110 ? -4.533 -6.963 -0.619 1.00 98.62 110 ALA A O 1
ATOM 904 N N . ARG A 1 111 ? -5.719 -8.811 -1.109 1.00 98.44 111 ARG A N 1
ATOM 905 C CA . ARG A 1 111 ? -5.994 -8.440 -2.506 1.00 98.44 111 ARG A CA 1
ATOM 906 C C . ARG A 1 111 ? -6.833 -7.174 -2.616 1.00 98.44 111 ARG A C 1
ATOM 908 O O . ARG A 1 111 ? -6.483 -6.302 -3.399 1.00 98.44 111 ARG A O 1
ATOM 915 N N . VAL A 1 112 ? -7.919 -7.056 -1.853 1.00 98.31 112 VAL A N 1
ATOM 916 C CA . VAL A 1 112 ? -8.793 -5.872 -1.890 1.00 98.31 112 VAL A CA 1
ATOM 917 C C . VAL A 1 112 ? -8.022 -4.621 -1.469 1.00 98.31 112 VAL A C 1
ATOM 919 O O . VAL A 1 112 ? -8.063 -3.619 -2.182 1.00 98.31 112 VAL A O 1
ATOM 922 N N . LEU A 1 113 ? -7.270 -4.695 -0.368 1.00 98.00 113 LEU A N 1
ATOM 923 C CA . LEU A 1 113 ? -6.429 -3.603 0.116 1.00 98.00 113 LEU A CA 1
ATOM 924 C C . LEU A 1 113 ? -5.406 -3.190 -0.952 1.00 98.00 113 LEU A C 1
ATOM 926 O O . LEU A 1 113 ? -5.370 -2.030 -1.360 1.00 98.00 113 LEU A O 1
ATOM 930 N N . TYR A 1 114 ? -4.640 -4.147 -1.477 1.00 97.62 114 TYR A N 1
ATOM 931 C CA . TYR A 1 114 ? -3.588 -3.874 -2.453 1.00 97.62 114 TYR A CA 1
ATOM 932 C C . TYR A 1 114 ? -4.125 -3.357 -3.797 1.00 97.62 114 TYR A C 1
ATOM 934 O O . TYR A 1 114 ? -3.685 -2.322 -4.300 1.00 97.62 114 TYR A O 1
ATOM 942 N N . TYR A 1 115 ? -5.119 -4.036 -4.373 1.00 96.56 115 TYR A N 1
ATOM 943 C CA . TYR A 1 115 ? -5.680 -3.670 -5.673 1.00 96.56 115 TYR A CA 1
ATOM 944 C C . TYR A 1 115 ? -6.465 -2.364 -5.632 1.00 96.56 115 TYR A C 1
ATOM 946 O O . TYR A 1 115 ? -6.443 -1.630 -6.620 1.00 96.56 115 TYR A O 1
ATOM 954 N N . SER A 1 116 ? -7.108 -2.030 -4.506 1.00 95.25 116 SER A N 1
ATOM 955 C CA . SER A 1 116 ? -7.724 -0.709 -4.353 1.00 95.25 116 SER A CA 1
ATOM 956 C C . SER A 1 116 ? -6.687 0.402 -4.517 1.00 95.25 116 SER A C 1
ATOM 958 O O . SER A 1 116 ? -6.945 1.373 -5.227 1.00 95.25 116 SER A O 1
ATOM 960 N N . GLN A 1 117 ? -5.483 0.224 -3.962 1.00 92.25 117 GLN A N 1
ATOM 961 C CA . GLN A 1 117 ? -4.435 1.231 -4.043 1.00 92.25 117 GLN A CA 1
ATOM 962 C C . GLN A 1 117 ? -3.897 1.384 -5.469 1.00 92.25 117 GLN A C 1
ATOM 964 O O . GLN A 1 117 ? -3.725 2.508 -5.945 1.00 92.25 117 GLN A O 1
ATOM 969 N N . ILE A 1 118 ? -3.696 0.269 -6.179 1.00 92.81 118 ILE A N 1
ATOM 970 C CA . ILE A 1 118 ? -3.366 0.305 -7.612 1.00 92.81 118 ILE A CA 1
ATOM 971 C C . ILE A 1 118 ? -4.464 1.042 -8.384 1.00 92.81 118 ILE A C 1
ATOM 973 O O . ILE A 1 118 ? -4.153 1.870 -9.235 1.00 92.81 118 ILE A O 1
ATOM 977 N N . GLY A 1 119 ? -5.737 0.781 -8.074 1.00 93.50 119 GLY A N 1
ATOM 978 C CA . GLY A 1 119 ? -6.877 1.461 -8.688 1.00 93.50 119 GLY A CA 1
ATOM 979 C C . GLY A 1 119 ? -6.825 2.979 -8.515 1.00 93.50 119 GLY A C 1
ATOM 980 O O . GLY A 1 119 ? -7.004 3.704 -9.491 1.00 93.50 119 GLY A O 1
ATOM 981 N N . PHE A 1 120 ? -6.500 3.466 -7.314 1.00 90.56 120 PHE A N 1
ATOM 982 C CA . PHE A 1 120 ? -6.308 4.898 -7.051 1.00 90.56 120 PHE A CA 1
ATOM 983 C C . PHE A 1 120 ? -5.254 5.526 -7.969 1.00 90.56 120 PHE A C 1
ATOM 985 O O . PHE A 1 120 ? -5.484 6.598 -8.532 1.00 90.56 120 PHE A O 1
ATOM 992 N N . TYR A 1 121 ? -4.111 4.857 -8.135 1.00 87.75 121 TYR A N 1
ATOM 993 C CA . TYR A 1 121 ? -3.021 5.354 -8.974 1.00 87.75 121 TYR A CA 1
ATOM 994 C C . TYR A 1 121 ? -3.342 5.255 -10.466 1.00 87.75 121 TYR A C 1
ATOM 996 O O . TYR A 1 121 ? -3.113 6.207 -11.205 1.00 87.75 121 TYR A O 1
ATOM 1004 N N . ALA A 1 122 ? -3.909 4.132 -10.907 1.00 89.81 122 ALA A N 1
ATOM 1005 C CA . ALA A 1 122 ? -4.245 3.890 -12.307 1.00 89.81 122 ALA A CA 1
ATOM 1006 C C . ALA A 1 122 ? -5.344 4.829 -12.824 1.00 89.81 122 ALA A C 1
ATOM 1008 O O . ALA A 1 122 ? -5.363 5.157 -14.007 1.00 89.81 122 ALA A O 1
ATOM 1009 N N . LEU A 1 123 ? -6.253 5.257 -11.944 1.00 92.31 123 LEU A N 1
ATOM 1010 C CA . LEU A 1 123 ? -7.302 6.229 -12.255 1.00 92.31 123 LEU A CA 1
ATOM 1011 C C . LEU A 1 123 ? -6.855 7.685 -12.052 1.00 92.31 123 LEU A C 1
ATOM 1013 O O . LEU A 1 123 ? -7.659 8.589 -12.272 1.00 92.31 123 LEU A O 1
ATOM 1017 N N . GLU A 1 124 ? -5.611 7.915 -11.616 1.00 88.88 124 GLU A N 1
ATOM 1018 C CA . GLU A 1 124 ? -5.059 9.239 -11.303 1.00 88.88 124 GLU A CA 1
ATOM 1019 C C . GLU A 1 124 ? -5.995 10.082 -10.414 1.00 88.88 124 GLU A C 1
ATOM 1021 O O . GLU A 1 124 ? -6.198 11.279 -10.643 1.00 88.88 124 GLU A O 1
ATOM 1026 N N . VAL A 1 125 ? -6.602 9.450 -9.401 1.00 89.25 125 VAL A N 1
ATOM 1027 C CA . VAL A 1 125 ? -7.587 10.105 -8.529 1.00 89.25 125 VAL A CA 1
ATOM 1028 C C . VAL A 1 125 ? -6.941 11.294 -7.815 1.00 89.25 125 VAL A C 1
ATOM 1030 O O . VAL A 1 125 ? -6.001 11.135 -7.037 1.00 89.25 125 VAL A O 1
ATOM 1033 N N . LYS A 1 126 ? -7.473 12.498 -8.057 1.00 86.31 126 LYS A N 1
ATOM 1034 C CA . LYS A 1 126 ? -7.046 13.738 -7.395 1.00 86.31 126 LYS A CA 1
ATOM 1035 C C . LYS A 1 126 ? -7.968 14.041 -6.225 1.00 86.31 126 LYS A C 1
ATOM 1037 O O . LYS A 1 126 ? -8.986 14.709 -6.383 1.00 86.31 126 LYS A O 1
ATOM 1042 N N . GLU A 1 127 ? -7.593 13.542 -5.058 1.00 87.12 127 GLU A N 1
ATOM 1043 C CA . GLU A 1 127 ? -8.308 13.773 -3.806 1.00 87.12 127 GLU A CA 1
ATOM 1044 C C . GLU A 1 127 ? -7.395 14.514 -2.818 1.00 87.12 127 GLU A C 1
ATOM 1046 O O . GLU A 1 127 ? -6.261 14.075 -2.609 1.00 87.12 127 GLU A O 1
ATOM 1051 N N . PRO A 1 128 ? -7.845 15.626 -2.204 1.00 89.94 128 PRO A N 1
ATOM 1052 C CA . PRO A 1 128 ? -7.061 16.311 -1.184 1.00 89.94 128 PRO A CA 1
ATOM 1053 C C . PRO A 1 128 ? -6.717 15.375 -0.024 1.00 89.94 128 PRO A C 1
ATOM 1055 O O . PRO A 1 128 ? -7.576 14.626 0.449 1.00 89.94 128 PRO A O 1
ATOM 1058 N N . LEU A 1 129 ? -5.489 15.465 0.496 1.00 88.81 129 LEU A N 1
ATOM 1059 C CA . LEU A 1 129 ? -5.039 14.625 1.611 1.00 88.81 129 LEU A CA 1
ATOM 1060 C C . LEU A 1 129 ? -5.983 14.714 2.820 1.00 88.81 129 LEU A C 1
ATOM 1062 O O . LEU A 1 129 ? -6.312 13.702 3.429 1.00 88.81 129 LEU A O 1
ATOM 1066 N N . THR A 1 130 ? -6.479 15.910 3.139 1.00 90.50 130 THR A N 1
ATOM 1067 C CA . THR A 1 130 ? -7.431 16.131 4.238 1.00 90.50 130 THR A CA 1
ATOM 1068 C C . THR A 1 130 ? -8.751 15.383 4.045 1.00 90.50 130 THR A C 1
ATOM 1070 O O . THR A 1 130 ? -9.284 14.843 5.017 1.00 90.50 130 THR A O 1
ATOM 1073 N N . THR A 1 131 ? -9.255 15.311 2.810 1.00 91.94 131 THR A N 1
ATOM 1074 C CA . THR A 1 131 ? -10.443 14.531 2.444 1.00 91.94 131 THR A CA 1
ATOM 1075 C C . THR A 1 131 ? -10.157 13.044 2.582 1.00 91.94 131 THR A C 1
ATOM 1077 O O . THR A 1 131 ? -10.887 12.353 3.291 1.00 91.94 131 THR A O 1
ATOM 1080 N N . ARG A 1 132 ? -9.045 12.564 2.019 1.00 90.88 132 ARG A N 1
ATOM 1081 C CA . ARG A 1 132 ? -8.647 11.156 2.109 1.00 90.88 132 ARG A CA 1
ATOM 1082 C C . ARG A 1 132 ? -8.497 10.687 3.560 1.00 90.88 132 ARG A C 1
ATOM 1084 O O . ARG A 1 132 ? -9.015 9.637 3.930 1.00 90.88 132 ARG A O 1
ATOM 1091 N N . LEU A 1 133 ? -7.868 11.504 4.410 1.00 92.88 133 LEU A N 1
ATOM 1092 C CA . LEU A 1 133 ? -7.711 11.229 5.843 1.00 92.88 133 LEU A CA 1
ATOM 1093 C C . LEU A 1 133 ? -9.046 11.207 6.597 1.00 92.88 133 LEU A C 1
ATOM 1095 O O . LEU A 1 133 ? -9.172 10.474 7.578 1.00 92.88 133 LEU A O 1
ATOM 1099 N N . SER A 1 134 ? -10.056 11.957 6.146 1.00 94.19 134 SER A N 1
ATOM 1100 C CA . SER A 1 134 ? -11.395 11.914 6.752 1.00 94.19 134 SER A CA 1
ATOM 1101 C C . SER A 1 134 ? -12.097 10.564 6.552 1.00 94.19 134 SER A C 1
ATOM 1103 O O . SER A 1 134 ? -12.957 10.196 7.349 1.00 94.19 134 SER A O 1
ATOM 1105 N N . TYR A 1 135 ? -11.681 9.785 5.546 1.00 94.69 135 TYR A N 1
ATOM 1106 C CA . TYR A 1 135 ? -12.206 8.449 5.265 1.00 94.69 135 TYR A CA 1
ATOM 1107 C C . TYR A 1 135 ? -11.444 7.317 5.966 1.00 94.69 135 TYR A C 1
ATOM 1109 O O . TYR A 1 135 ? -11.804 6.156 5.782 1.00 94.69 135 TYR A O 1
ATOM 1117 N N . THR A 1 136 ? -10.424 7.616 6.784 1.00 95.50 136 THR A N 1
ATOM 1118 C CA . THR A 1 136 ? -9.553 6.605 7.420 1.00 95.50 136 THR A CA 1
ATOM 1119 C C . THR A 1 136 ? -10.346 5.502 8.121 1.00 95.50 136 THR A C 1
ATOM 1121 O O . THR A 1 136 ? -10.103 4.325 7.871 1.00 95.50 136 THR A O 1
ATOM 1124 N N . ALA A 1 137 ? -11.321 5.865 8.960 1.00 97.19 137 ALA A N 1
ATOM 1125 C CA . ALA A 1 137 ? -12.127 4.888 9.693 1.00 97.19 137 ALA A CA 1
ATOM 1126 C C . ALA A 1 137 ? -12.991 4.023 8.761 1.00 97.19 137 ALA A C 1
ATOM 1128 O O . ALA A 1 137 ? -13.053 2.810 8.939 1.00 97.19 137 ALA A O 1
ATOM 1129 N N . ALA A 1 138 ? -13.591 4.626 7.730 1.00 97.25 138 ALA A N 1
ATOM 1130 C CA . ALA A 1 138 ? -14.420 3.912 6.762 1.00 97.25 138 ALA A CA 1
ATOM 1131 C C . ALA A 1 138 ? -13.594 2.939 5.906 1.00 97.25 138 ALA A C 1
ATOM 1133 O O . ALA A 1 138 ? -14.006 1.802 5.688 1.00 97.25 138 ALA A O 1
ATOM 1134 N N . TYR A 1 139 ? -12.405 3.351 5.456 1.00 97.00 139 TYR A N 1
ATOM 1135 C CA . TYR A 1 139 ? -11.490 2.457 4.745 1.00 97.00 139 TYR A CA 1
ATOM 1136 C C . TYR A 1 139 ? -10.965 1.346 5.649 1.00 97.00 139 TYR A C 1
ATOM 1138 O O . TYR A 1 139 ? -10.934 0.192 5.226 1.00 97.00 139 TYR A O 1
ATOM 1146 N N . PHE A 1 140 ? -10.598 1.664 6.894 1.00 98.31 140 PHE A N 1
ATOM 1147 C CA . PHE A 1 140 ? -10.179 0.659 7.867 1.00 98.31 140 PHE A CA 1
ATOM 1148 C C . PHE A 1 140 ? -11.259 -0.412 8.045 1.00 98.31 140 PHE A C 1
ATOM 1150 O O . PHE A 1 140 ? -10.970 -1.599 7.890 1.00 98.31 140 PHE A O 1
ATOM 1157 N N . GLU A 1 141 ? -12.506 -0.012 8.292 1.00 98.25 141 GLU A N 1
ATOM 1158 C CA . GLU A 1 141 ? -13.624 -0.945 8.441 1.00 98.25 141 GLU A CA 1
ATOM 1159 C C . GLU A 1 141 ? -13.893 -1.726 7.150 1.00 98.25 141 GLU A C 1
ATOM 1161 O O . GLU A 1 141 ? -14.083 -2.937 7.199 1.00 98.25 141 GLU A O 1
ATOM 1166 N N . CYS A 1 142 ? -13.823 -1.088 5.981 1.00 97.88 142 CYS A N 1
ATOM 1167 C CA . CYS A 1 142 ? -14.000 -1.768 4.697 1.00 97.88 142 CYS A CA 1
ATOM 1168 C C . CYS A 1 142 ? -12.962 -2.886 4.483 1.00 97.88 142 CYS A C 1
ATOM 1170 O O . CYS A 1 142 ? -13.308 -4.007 4.105 1.00 97.88 142 CYS A O 1
ATOM 1172 N N . PHE A 1 143 ? -11.685 -2.616 4.770 1.00 98.06 143 PHE A N 1
ATOM 1173 C CA . PHE A 1 143 ? -10.610 -3.583 4.539 1.00 98.06 143 PHE A CA 1
ATOM 1174 C C . PHE A 1 143 ? -10.513 -4.655 5.625 1.00 98.06 143 PHE A C 1
ATOM 1176 O O . PHE A 1 143 ? -10.154 -5.799 5.337 1.00 98.06 143 PHE A O 1
ATOM 1183 N N . THR A 1 144 ? -10.858 -4.324 6.869 1.00 98.06 144 THR A N 1
ATOM 1184 C CA . THR A 1 144 ? -10.675 -5.221 8.021 1.00 98.06 144 THR A CA 1
ATOM 1185 C C . THR A 1 144 ? -11.975 -5.855 8.514 1.00 98.06 144 THR A C 1
ATOM 1187 O O . THR A 1 144 ? -11.954 -6.927 9.109 1.00 98.06 144 THR A O 1
ATOM 1190 N N . GLY A 1 145 ? -13.130 -5.249 8.256 1.00 98.00 145 GLY A N 1
ATOM 1191 C CA . GLY A 1 145 ? -14.396 -5.617 8.892 1.00 98.00 145 GLY A CA 1
ATOM 1192 C C . GLY A 1 145 ? -14.455 -5.297 10.391 1.00 98.00 145 GLY A C 1
ATOM 1193 O O . GLY A 1 145 ? -15.355 -5.787 11.065 1.00 98.00 145 GLY A O 1
ATOM 1194 N N . GLN A 1 146 ? -13.499 -4.529 10.926 1.00 97.44 146 GLN A N 1
ATOM 1195 C CA . GLN A 1 146 ? -13.462 -4.105 12.326 1.00 97.44 146 GLN A CA 1
ATOM 1196 C C . GLN A 1 146 ? -13.676 -2.597 12.429 1.00 97.44 146 GLN A C 1
ATOM 1198 O O . GLN A 1 146 ? -13.183 -1.829 11.604 1.00 97.44 146 GLN A O 1
ATOM 1203 N N . GLN A 1 147 ? -14.383 -2.163 13.470 1.00 97.25 147 GLN A N 1
ATOM 1204 C CA . GLN A 1 147 ? -14.544 -0.740 13.743 1.00 97.25 147 GLN A CA 1
ATOM 1205 C C . GLN A 1 147 ? -13.253 -0.162 14.316 1.00 97.25 147 GLN A C 1
ATOM 1207 O O . GLN A 1 147 ? -12.675 -0.708 15.256 1.00 97.25 147 GLN A O 1
ATOM 1212 N N . LEU A 1 148 ? -12.818 0.963 13.751 1.00 97.25 148 LEU A N 1
ATOM 1213 C CA . LEU A 1 148 ? -11.674 1.706 14.257 1.00 97.25 148 LEU A CA 1
ATOM 1214 C C . LEU A 1 148 ? -12.097 2.560 15.455 1.00 97.25 148 LEU A C 1
ATOM 1216 O O . LEU A 1 148 ? -13.126 3.236 15.408 1.00 97.25 148 LEU A O 1
ATOM 1220 N N . ASN A 1 149 ? -11.279 2.582 16.506 1.00 95.31 149 ASN A N 1
ATOM 1221 C CA . ASN A 1 149 ? -11.462 3.537 17.591 1.00 95.31 149 ASN A CA 1
ATOM 1222 C C . ASN A 1 149 ? -11.350 4.973 17.031 1.00 95.31 149 ASN A C 1
ATOM 1224 O O . ASN A 1 149 ? -10.337 5.291 16.401 1.00 95.31 149 ASN A O 1
ATOM 1228 N N . PRO A 1 150 ? -12.336 5.861 17.266 1.00 93.31 150 PRO A N 1
ATOM 1229 C CA . PRO A 1 150 ? -12.281 7.242 16.789 1.00 93.31 150 PRO A CA 1
ATOM 1230 C C . PRO A 1 150 ? -11.004 7.989 17.193 1.00 93.31 150 PRO A C 1
ATOM 1232 O O . PRO A 1 150 ? -10.488 8.778 16.405 1.00 93.31 150 PRO A O 1
ATOM 1235 N N . LEU A 1 151 ? -10.463 7.701 18.382 1.00 95.44 151 LEU A N 1
ATOM 1236 C CA . LEU A 1 151 ? -9.228 8.322 18.858 1.00 95.44 151 LEU A CA 1
ATOM 1237 C C . LEU A 1 151 ? -8.008 7.882 18.036 1.00 95.44 151 LEU A C 1
ATOM 1239 O O . LEU A 1 151 ? -7.146 8.702 17.737 1.00 95.44 151 LEU 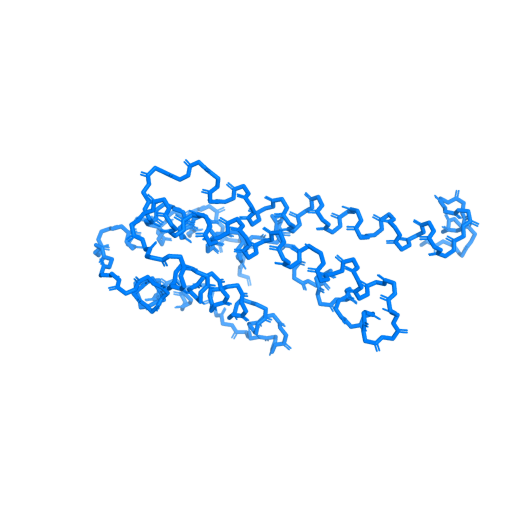A O 1
ATOM 1243 N N . ASP A 1 152 ? -7.948 6.616 17.615 1.00 96.62 152 ASP A N 1
ATOM 1244 C CA . ASP A 1 152 ? -6.855 6.116 16.771 1.00 96.62 152 ASP A CA 1
ATOM 1245 C C . ASP A 1 152 ? -6.906 6.751 15.376 1.00 96.62 152 ASP A C 1
ATOM 1247 O O . ASP A 1 152 ? -5.869 7.114 14.819 1.00 96.62 152 ASP A O 1
ATOM 1251 N N . ALA A 1 153 ? -8.113 6.950 14.833 1.00 95.44 153 ALA A N 1
ATOM 1252 C CA . ALA A 1 153 ? -8.309 7.656 13.56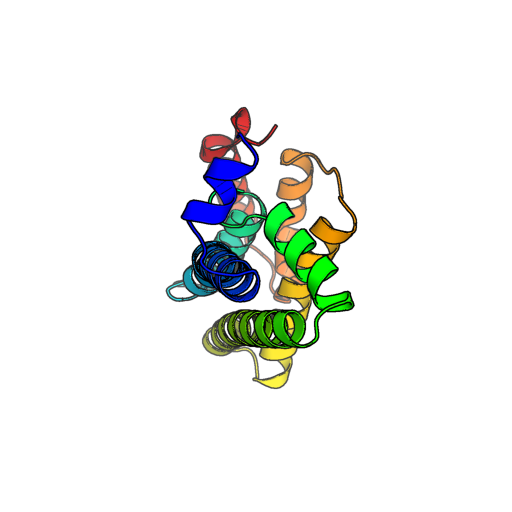8 1.00 95.44 153 ALA A CA 1
ATOM 1253 C C . ALA A 1 153 ? -7.847 9.122 13.649 1.00 95.44 153 ALA A C 1
ATOM 1255 O O . ALA A 1 153 ? -7.181 9.615 12.736 1.00 95.44 153 ALA A O 1
ATOM 1256 N N . GLU A 1 154 ? -8.184 9.815 14.741 1.00 95.56 154 GLU A N 1
ATOM 1257 C CA . GLU A 1 154 ? -7.770 11.200 14.978 1.00 95.56 154 GLU A CA 1
ATOM 1258 C C . GLU A 1 154 ? -6.252 11.315 15.162 1.00 95.56 154 GLU A C 1
ATOM 1260 O O . GLU A 1 154 ? -5.617 12.150 14.514 1.00 95.56 154 GLU A O 1
ATOM 1265 N N . ASN A 1 155 ? -5.655 10.431 15.966 1.00 96.62 155 ASN A N 1
ATOM 1266 C CA . ASN A 1 155 ? -4.211 10.387 16.186 1.00 96.62 155 ASN A CA 1
ATOM 1267 C C . ASN A 1 155 ? -3.448 10.161 14.878 1.00 96.62 155 ASN A C 1
ATOM 1269 O O . ASN A 1 155 ? -2.493 10.883 14.592 1.00 96.62 155 ASN A O 1
ATOM 1273 N N . PHE A 1 156 ? -3.892 9.205 14.055 1.00 96.31 156 PHE A N 1
ATOM 1274 C CA . PHE A 1 156 ? -3.280 8.957 12.751 1.00 96.31 156 PHE A CA 1
ATOM 1275 C C . PHE A 1 156 ? -3.404 10.170 11.823 1.00 96.31 156 PHE A C 1
ATOM 1277 O O . PHE A 1 156 ? -2.426 10.576 11.196 1.00 96.31 156 PHE A O 1
ATOM 1284 N N . ARG A 1 157 ? -4.583 10.801 11.766 1.00 94.94 157 ARG A N 1
ATOM 1285 C CA . ARG A 1 157 ? -4.796 12.013 10.964 1.00 94.94 157 ARG A CA 1
ATOM 1286 C C . ARG A 1 157 ? -3.853 13.142 11.380 1.00 94.94 157 ARG A C 1
ATOM 1288 O O . ARG A 1 157 ? -3.244 13.756 10.507 1.00 94.94 157 ARG A O 1
ATOM 1295 N N . ASN A 1 158 ? -3.740 13.415 12.677 1.00 94.94 158 ASN A N 1
ATOM 1296 C CA . ASN A 1 158 ? -2.877 14.479 13.189 1.00 94.94 158 ASN A CA 1
ATOM 1297 C C . ASN A 1 158 ? -1.406 14.177 12.890 1.00 94.94 158 ASN A C 1
ATOM 1299 O O . ASN A 1 158 ? -0.720 15.029 12.333 1.00 94.94 158 ASN A O 1
ATOM 1303 N N . TYR A 1 159 ? -0.968 12.935 13.121 1.00 95.38 159 TYR A N 1
ATOM 1304 C CA . TYR A 1 159 ? 0.378 12.479 12.774 1.00 95.38 159 TYR A CA 1
ATOM 1305 C C . TYR A 1 159 ? 0.723 12.728 11.298 1.00 95.38 159 TYR A C 1
ATOM 1307 O O . TYR A 1 159 ? 1.775 13.296 10.995 1.00 95.38 159 TYR A O 1
ATOM 1315 N N . ILE A 1 160 ? -0.166 12.355 10.369 1.00 95.25 160 ILE A N 1
ATOM 1316 C CA . ILE A 1 160 ? 0.076 12.561 8.936 1.00 95.25 160 ILE A CA 1
ATOM 1317 C C . ILE A 1 160 ? 0.131 14.050 8.583 1.00 95.25 160 ILE A C 1
ATOM 1319 O O . ILE A 1 160 ? 1.008 14.461 7.824 1.00 95.25 160 ILE A O 1
ATOM 1323 N N . LEU A 1 161 ? -0.779 14.870 9.116 1.00 92.56 161 LEU A N 1
ATOM 1324 C CA . LEU A 1 161 ? -0.801 16.306 8.825 1.00 92.56 161 LEU A CA 1
ATOM 1325 C C . LEU A 1 161 ? 0.429 17.030 9.387 1.00 92.56 161 LEU A C 1
ATOM 1327 O O . LEU A 1 161 ? 0.987 17.881 8.703 1.00 92.56 161 LEU A O 1
ATOM 1331 N N . GLU A 1 162 ? 0.891 16.669 10.581 1.00 92.44 162 GLU A N 1
ATOM 1332 C CA . GLU A 1 162 ? 2.106 17.237 11.178 1.00 92.44 162 GLU A CA 1
ATOM 1333 C C . GLU A 1 162 ? 3.374 16.804 10.431 1.00 92.44 162 GLU A C 1
ATOM 1335 O O . GLU A 1 162 ? 4.294 17.600 10.242 1.00 92.44 162 GLU A O 1
ATOM 1340 N N . THR A 1 163 ? 3.422 15.553 9.966 1.00 90.31 163 THR A N 1
ATOM 1341 C CA . THR A 1 163 ? 4.610 14.992 9.303 1.00 90.31 163 THR A CA 1
ATOM 1342 C C . THR A 1 163 ? 4.713 15.413 7.833 1.00 90.31 163 THR A C 1
ATOM 1344 O O . THR A 1 163 ? 5.815 15.639 7.316 1.00 90.31 163 THR A O 1
ATOM 1347 N N . TYR A 1 164 ? 3.571 15.518 7.147 1.00 86.06 164 TYR A N 1
ATOM 1348 C CA . TYR A 1 164 ? 3.505 15.622 5.689 1.00 86.06 164 TYR A CA 1
ATOM 1349 C C . TYR A 1 164 ? 2.631 16.765 5.154 1.00 86.06 164 TYR A C 1
ATOM 1351 O O . TYR A 1 164 ? 2.598 16.959 3.939 1.00 86.06 164 TYR A O 1
ATOM 1359 N N . GLY A 1 165 ? 1.937 17.521 6.012 1.00 74.00 165 GLY A N 1
ATOM 1360 C CA . GLY A 1 165 ? 0.912 18.497 5.617 1.00 74.00 165 GLY A CA 1
ATOM 1361 C C . GLY A 1 165 ? 1.367 19.522 4.579 1.00 74.00 165 GLY A C 1
ATOM 1362 O O . GLY A 1 165 ? 0.642 19.752 3.620 1.00 74.00 165 GLY A O 1
ATOM 1363 N N . ASP A 1 166 ? 2.587 20.047 4.705 1.00 67.88 166 ASP A N 1
ATOM 1364 C CA . ASP A 1 166 ? 3.147 21.020 3.751 1.00 67.88 166 ASP A CA 1
ATOM 1365 C C . ASP A 1 166 ? 3.818 20.366 2.527 1.00 67.88 166 ASP A C 1
ATOM 1367 O O . ASP A 1 166 ? 4.149 21.041 1.554 1.00 67.88 166 ASP A O 1
ATOM 1371 N N . LYS A 1 167 ? 4.086 19.053 2.582 1.00 61.31 167 LYS A N 1
ATOM 1372 C CA . LYS A 1 167 ? 4.851 18.309 1.561 1.00 61.31 167 LYS A CA 1
ATOM 1373 C C . LYS A 1 167 ? 3.969 17.574 0.550 1.00 61.31 167 LYS A C 1
ATOM 1375 O O . LYS A 1 167 ? 4.467 17.187 -0.504 1.00 61.31 167 LYS A O 1
ATOM 1380 N N . LEU A 1 168 ? 2.703 17.328 0.894 1.00 59.59 168 LEU A N 1
ATOM 1381 C CA . LEU A 1 168 ? 1.756 16.525 0.107 1.00 59.59 168 LEU A CA 1
ATOM 1382 C C . LEU A 1 168 ? 0.546 17.326 -0.419 1.00 59.59 168 LEU A C 1
ATOM 1384 O O . LEU A 1 168 ? -0.356 16.732 -1.013 1.00 59.59 168 LEU A O 1
ATOM 1388 N N . THR A 1 169 ? 0.515 18.643 -0.198 1.00 48.56 169 THR A N 1
ATOM 1389 C CA . THR A 1 169 ? -0.399 19.608 -0.848 1.00 48.56 169 THR A CA 1
ATOM 1390 C C . THR A 1 169 ? 0.174 20.124 -2.156 1.00 48.56 169 THR A C 1
ATOM 1392 O O . THR A 1 169 ? -0.599 20.209 -3.135 1.00 48.56 169 THR A O 1
#

Foldseek 3Di:
DPPVVVCVVAVDPVRVLVVLLVVQCVQALCQLLVLQVDQPALLSSVLSNVVCLQDCRRHPLVSVVVLVVVVVVDVVSVVSNVVSLVSSLVSQLVSLVVRPDDSVLSSVLSCCSVVVSNVCSVVVDDDDPLRVLVCSQVVSCVSNVDGDDPVSSVVSSVVCCVVCVVPRD

Radius of gyration: 17.68 Å; chains: 1; bounding box: 42×39×44 Å

Secondary structure (DSSP, 8-state):
--HHHHTTS-SSHHHHHHHHHHHHIIIIIHHHHHHHHT-SSHHHHHHHHHHHHH-TTT--HHHHHHHHHHHTT-HHHHHHHHHHHHHHHHHHHHHHHHTT--HHHHHHHHHHHHHHHHHHHHTT----HHHHHHTHHHHHHHHHSSPPPHHHHHHHHHHHHHHHTTT--

Sequence (169 aa):
VTRGSFYWHFENREDLIEALVSYWKDKNTRAVTESVANASNLAEGIFRFFETCINAELFDPRLDLALREWARRSSEVRSMVDIEDEARIASLGEFFTRFGYAIPDALIRARVLYYSQIGFYALEVKEPLTTRLSYTAAYFECFTGQQLNPLDAENFRNYILETYGDKLT